Protein AF-A0A628RDY6-F1 (afdb_monomer_lite)

Radius of gyration: 21.14 Å; chains: 1; bounding box: 52×44×48 Å

Foldseek 3Di:
DAFDDQDVVVRWTHHPVRPDIDDDDDDDDDDPPPDDPVVVVVVVVVVVCCVVPVADDDPPNHDDDDDDDDQDLPCVVVLVVVVVPDDPVRPPDPVVVVVSVVVVVVSVQLSDPQAPAQDVDPDRGRHGRD

InterPro domains:
  IPR025955 Type-IV secretion system protein TraC/Conjugative transfer ATPase [PF11130] (1-128)

Organism: Salmonella muenchen (NCBI:txid596)

pLDDT: mean 89.94, std 6.65, range [65.12, 97.81]

Secondary structure (DSSP, 8-state):
--EEEEETTTTEEEETTSS-EE---PPPPP--TT--HHHHHHHHHHHHHHHHHSS---SSS-------------THHHHHHHHHTS-GGGTT-HHHHHHHHHHHHHHHHHT-TT-SEE-TTTT-SEE---

Sequence (130 aa):
LPWAEYLPEDECLLLDDGVSVGAVFLITPAGTEGRTQERLDEIRDMTEKALQSSLDERDTHQWVVQFFCQDESDLTVEMDRIRGYVSPAAQGTAFTRAWLGETERHLKQISRPEGLFKDNVVTGVDWRGQ

Structure (mmCIF, N/CA/C/O backbone):
data_AF-A0A628RDY6-F1
#
_entry.id   AF-A0A628RDY6-F1
#
loop_
_atom_site.group_PDB
_atom_site.id
_atom_site.type_symbol
_atom_site.label_atom_id
_atom_site.label_alt_id
_atom_site.label_comp_id
_atom_site.label_asym_id
_atom_site.label_entity_id
_atom_site.label_seq_id
_atom_site.pdbx_PDB_ins_code
_atom_site.Cartn_x
_atom_site.Cartn_y
_atom_site.Cartn_z
_atom_site.occupancy
_atom_site.B_iso_or_equiv
_atom_site.auth_seq_id
_atom_site.auth_comp_id
_atom_site.auth_asym_id
_atom_site.auth_atom_id
_atom_site.pdbx_PDB_model_num
ATOM 1 N N . LEU A 1 1 ? 0.909 -0.465 -17.613 1.00 65.12 1 LEU A N 1
ATOM 2 C CA . LEU A 1 1 ? 2.175 -0.663 -18.353 1.00 65.12 1 LEU A CA 1
ATOM 3 C C . LEU A 1 1 ? 1.875 -1.540 -19.557 1.00 65.12 1 LEU A C 1
ATOM 5 O O . LEU A 1 1 ? 1.132 -2.494 -19.358 1.00 65.12 1 LEU A O 1
ATOM 9 N N . PRO A 1 2 ? 2.332 -1.211 -20.775 1.00 82.19 2 PRO A N 1
ATOM 10 C CA . PRO A 1 2 ? 2.241 -2.148 -21.888 1.00 82.19 2 PRO A CA 1
ATOM 11 C C . PRO A 1 2 ? 3.170 -3.340 -21.597 1.00 82.19 2 PRO A C 1
ATOM 13 O O . PRO A 1 2 ? 4.346 -3.151 -21.301 1.00 82.19 2 PRO A O 1
ATOM 16 N N . TRP A 1 3 ? 2.617 -4.552 -21.573 1.00 90.38 3 TRP A N 1
ATOM 17 C CA . TRP A 1 3 ? 3.342 -5.799 -21.312 1.00 90.38 3 TRP A CA 1
ATOM 18 C C . TRP A 1 3 ? 2.937 -6.847 -22.349 1.00 90.38 3 TRP A C 1
ATOM 20 O O . TRP A 1 3 ? 1.834 -6.776 -22.898 1.00 90.38 3 TRP A O 1
ATOM 30 N N . ALA A 1 4 ? 3.838 -7.786 -22.625 1.00 93.31 4 ALA A N 1
ATOM 31 C CA . ALA A 1 4 ? 3.643 -8.854 -23.596 1.00 93.31 4 ALA A CA 1
ATOM 32 C C . ALA A 1 4 ? 3.124 -10.133 -22.926 1.00 93.31 4 ALA A C 1
ATOM 34 O O . ALA A 1 4 ? 2.030 -10.598 -23.243 1.00 93.31 4 ALA A O 1
ATOM 35 N N . GLU A 1 5 ? 3.886 -10.686 -21.979 1.00 94.88 5 GLU A N 1
ATOM 36 C CA . GLU A 1 5 ? 3.526 -11.912 -21.262 1.00 94.88 5 GLU A CA 1
ATOM 37 C C . GLU A 1 5 ? 4.071 -11.941 -19.826 1.00 94.88 5 GLU A C 1
ATOM 39 O O . GLU A 1 5 ? 4.928 -11.139 -19.454 1.00 94.88 5 GLU A O 1
ATOM 44 N N . TYR A 1 6 ? 3.553 -12.860 -19.009 1.00 95.88 6 TYR A N 1
ATOM 45 C CA . TYR A 1 6 ? 4.103 -13.172 -17.689 1.00 95.88 6 TYR A CA 1
ATOM 46 C C . TYR A 1 6 ? 4.995 -14.408 -17.795 1.00 95.88 6 TYR A C 1
ATOM 48 O O . TYR A 1 6 ? 4.560 -15.419 -18.345 1.00 95.88 6 TYR A O 1
ATOM 56 N N . LEU A 1 7 ? 6.207 -14.326 -17.248 1.00 96.19 7 LEU A N 1
ATOM 57 C CA . LEU A 1 7 ? 7.219 -15.378 -17.224 1.00 96.19 7 LEU A CA 1
ATOM 58 C C . LEU A 1 7 ? 7.150 -16.104 -15.867 1.00 96.19 7 LEU A C 1
ATOM 60 O O . LEU A 1 7 ? 7.634 -15.562 -14.872 1.00 96.19 7 LEU A O 1
ATOM 64 N N . PRO A 1 8 ? 6.550 -17.311 -15.781 1.00 94.88 8 PRO A N 1
ATOM 65 C CA . PRO A 1 8 ? 6.284 -17.951 -14.491 1.00 94.88 8 PRO A CA 1
ATOM 66 C C . PRO A 1 8 ? 7.537 -18.444 -13.767 1.00 94.88 8 PRO A C 1
ATOM 68 O O . PRO A 1 8 ? 7.516 -18.558 -12.548 1.00 94.88 8 PRO A O 1
ATOM 71 N N . GLU A 1 9 ? 8.604 -18.766 -14.502 1.00 95.94 9 GLU A N 1
ATOM 72 C CA . GLU A 1 9 ? 9.856 -19.263 -13.915 1.00 95.94 9 GLU A CA 1
ATOM 73 C C . GLU A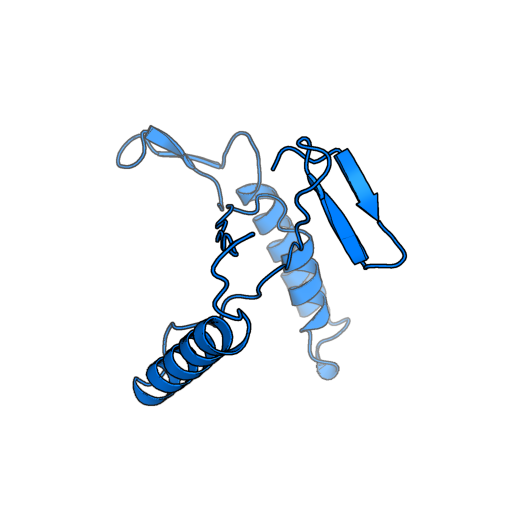 1 9 ? 10.621 -18.158 -13.174 1.00 95.94 9 GLU A C 1
ATOM 75 O O . GLU A 1 9 ? 11.186 -18.413 -12.114 1.00 95.94 9 GLU A O 1
ATOM 80 N N . ASP A 1 10 ? 10.585 -16.933 -13.706 1.00 93.94 10 ASP A N 1
ATO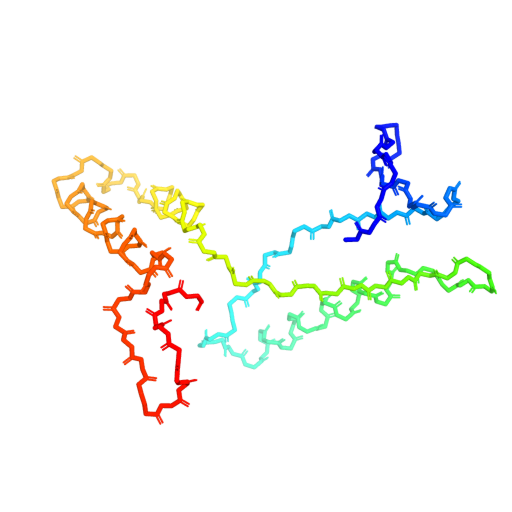M 81 C CA . ASP A 1 10 ? 11.285 -15.761 -13.162 1.00 93.94 10 ASP A CA 1
ATOM 82 C C . ASP A 1 10 ? 10.364 -14.823 -12.361 1.00 93.94 10 ASP A C 1
ATOM 84 O O . ASP A 1 10 ? 10.805 -13.795 -11.850 1.00 93.94 10 ASP A O 1
ATOM 88 N N . GLU A 1 11 ? 9.071 -15.146 -12.291 1.00 94.62 11 GLU A N 1
ATOM 89 C CA . GLU A 1 11 ? 8.022 -14.364 -11.631 1.00 94.62 11 GLU A CA 1
ATOM 90 C C . GLU A 1 11 ? 7.949 -12.888 -12.078 1.00 94.62 11 GLU A C 1
ATOM 92 O O . GLU A 1 11 ? 7.634 -11.992 -11.290 1.00 94.62 11 GLU A O 1
ATOM 97 N N . CYS A 1 12 ? 8.195 -12.614 -13.364 1.00 95.00 12 CYS A N 1
ATOM 98 C CA . CYS A 1 12 ? 8.226 -11.254 -13.908 1.00 95.00 12 CYS A CA 1
ATOM 99 C C . CYS A 1 12 ? 7.386 -11.084 -15.183 1.00 95.00 12 CYS A C 1
ATOM 101 O O . CYS A 1 12 ? 6.933 -12.043 -15.803 1.00 95.00 12 CYS A O 1
ATOM 103 N N . LEU A 1 13 ? 7.139 -9.832 -15.564 1.00 95.56 13 LEU A N 1
ATOM 104 C CA . LEU A 1 13 ? 6.449 -9.458 -16.797 1.00 95.56 13 LEU A CA 1
ATOM 105 C C . LEU A 1 13 ? 7.476 -9.112 -17.874 1.00 95.56 13 LEU A C 1
ATOM 107 O O . LEU A 1 13 ? 8.316 -8.245 -17.645 1.00 95.56 13 LEU A O 1
ATOM 111 N N . LEU A 1 14 ? 7.365 -9.716 -19.055 1.00 96.12 14 LEU A N 1
ATOM 112 C CA . LEU A 1 14 ? 8.073 -9.268 -20.252 1.00 96.12 14 LEU A CA 1
ATOM 113 C C . LEU A 1 14 ? 7.361 -8.035 -20.821 1.00 96.12 14 LEU A C 1
ATOM 115 O O . LEU A 1 14 ? 6.141 -8.050 -21.016 1.00 96.12 14 LEU A O 1
ATOM 119 N N . LEU A 1 15 ? 8.105 -6.963 -21.082 1.00 94.88 15 LEU A N 1
ATOM 120 C CA . LEU A 1 15 ? 7.564 -5.748 -21.688 1.00 94.88 15 LEU A CA 1
ATOM 121 C C . LEU A 1 15 ? 7.423 -5.898 -23.210 1.00 94.88 15 LEU A C 1
ATOM 123 O O . LEU A 1 15 ? 7.937 -6.831 -23.826 1.00 94.88 15 LEU A O 1
ATOM 127 N N . ASP A 1 16 ? 6.673 -4.988 -23.826 1.00 95.12 16 ASP A N 1
ATOM 128 C CA . ASP A 1 16 ? 6.328 -5.035 -25.253 1.00 95.12 16 ASP A CA 1
ATOM 129 C C . ASP A 1 16 ? 7.510 -4.792 -26.209 1.00 95.12 16 ASP A C 1
ATOM 131 O O . ASP A 1 16 ? 7.401 -5.071 -27.404 1.00 95.12 16 ASP A O 1
ATOM 135 N N . ASP A 1 17 ? 8.653 -4.339 -25.691 1.00 93.25 17 ASP A N 1
ATOM 136 C CA . ASP A 1 17 ? 9.923 -4.266 -26.418 1.00 93.25 17 ASP A CA 1
ATOM 137 C C . ASP A 1 17 ? 10.612 -5.635 -26.587 1.00 93.25 17 ASP A C 1
ATOM 139 O O . ASP A 1 17 ? 11.596 -5.745 -27.321 1.00 93.25 17 ASP A O 1
ATOM 143 N N . GLY A 1 18 ? 10.093 -6.679 -25.930 1.00 92.44 18 GLY A N 1
ATOM 144 C CA . GLY A 1 18 ? 10.574 -8.056 -26.022 1.00 92.44 18 GLY A CA 1
ATOM 145 C C . GLY A 1 18 ? 11.910 -8.313 -25.324 1.00 92.44 18 GLY A C 1
ATOM 146 O O . GLY A 1 18 ? 12.489 -9.382 -25.517 1.00 92.44 18 GLY A O 1
ATOM 147 N N . VAL A 1 19 ? 12.416 -7.358 -24.536 1.00 92.38 19 VAL A N 1
ATOM 148 C CA . VAL A 1 19 ? 13.718 -7.471 -23.854 1.00 92.38 19 VAL A CA 1
ATOM 149 C C . VAL A 1 19 ? 13.647 -6.989 -22.410 1.00 92.38 19 VAL A C 1
ATOM 151 O O . VAL A 1 19 ? 14.250 -7.604 -21.530 1.00 92.38 19 VAL A O 1
ATOM 154 N N . SER A 1 20 ? 12.933 -5.900 -22.140 1.00 93.06 20 SER A N 1
ATOM 155 C CA . SER A 1 20 ? 12.803 -5.373 -20.788 1.00 93.06 20 SER A CA 1
ATOM 156 C C . SER A 1 20 ? 11.862 -6.238 -19.957 1.00 93.06 20 SER A C 1
ATOM 158 O O . SER A 1 20 ? 10.855 -6.743 -20.450 1.00 93.06 20 SER A O 1
ATOM 160 N N . VAL A 1 21 ? 12.166 -6.367 -18.667 1.00 94.81 21 VAL A N 1
ATOM 161 C CA . VAL A 1 21 ? 11.312 -7.065 -17.701 1.00 94.81 21 VAL A CA 1
ATOM 162 C C . VAL A 1 21 ? 10.863 -6.126 -16.589 1.00 94.81 21 VAL A C 1
ATOM 164 O O . VAL A 1 21 ? 11.550 -5.161 -16.252 1.00 94.81 21 VAL A O 1
ATOM 167 N N . GLY A 1 22 ? 9.700 -6.411 -16.013 1.00 93.44 22 GLY A N 1
ATOM 168 C CA . GLY A 1 22 ? 9.125 -5.659 -14.907 1.00 93.44 22 GLY A CA 1
ATOM 169 C C . GLY A 1 22 ? 8.594 -6.564 -13.804 1.00 93.44 22 GLY A C 1
ATOM 170 O O . GLY A 1 22 ? 8.096 -7.657 -14.057 1.00 93.44 22 GLY A O 1
ATOM 171 N N . ALA A 1 23 ? 8.652 -6.071 -12.572 1.00 91.75 23 ALA A N 1
ATOM 172 C CA . ALA A 1 23 ? 7.966 -6.654 -11.428 1.00 91.75 23 ALA A CA 1
ATOM 173 C C . ALA A 1 23 ? 6.997 -5.618 -10.852 1.00 91.75 23 ALA A C 1
ATOM 175 O O . ALA A 1 23 ? 7.302 -4.424 -10.811 1.00 91.75 23 ALA A O 1
ATOM 176 N N . VAL A 1 24 ? 5.819 -6.073 -10.427 1.00 90.25 24 VAL A N 1
ATOM 177 C CA . VAL A 1 24 ? 4.777 -5.210 -9.861 1.00 90.25 24 VAL A CA 1
ATOM 178 C C . VAL A 1 24 ? 4.495 -5.662 -8.441 1.00 90.25 24 VAL A C 1
ATOM 180 O O . VAL A 1 24 ? 4.186 -6.826 -8.200 1.00 90.25 24 VAL A O 1
ATOM 183 N N . PHE A 1 25 ? 4.571 -4.718 -7.508 1.00 87.50 25 PHE A N 1
ATOM 184 C CA . PHE A 1 25 ? 4.332 -4.964 -6.094 1.00 87.50 25 PHE A CA 1
ATOM 185 C C . PHE A 1 25 ? 3.178 -4.100 -5.603 1.00 87.50 25 PHE A C 1
ATOM 187 O O . PHE A 1 25 ? 3.109 -2.907 -5.900 1.00 87.50 25 PHE A O 1
ATOM 194 N N . LEU A 1 26 ? 2.294 -4.702 -4.810 1.00 86.69 26 LEU A N 1
ATOM 195 C CA . LEU A 1 26 ? 1.298 -3.963 -4.048 1.00 86.69 26 LEU A CA 1
ATOM 196 C C . LEU A 1 26 ? 1.919 -3.524 -2.719 1.00 86.69 26 LEU A C 1
ATOM 198 O O . LEU A 1 26 ? 2.326 -4.359 -1.910 1.00 86.69 26 LEU A O 1
ATOM 202 N N . ILE A 1 27 ? 1.977 -2.214 -2.482 1.00 84.56 27 ILE A N 1
ATOM 203 C CA . ILE A 1 27 ? 2.523 -1.640 -1.249 1.00 84.56 27 ILE A CA 1
ATOM 204 C C . ILE A 1 27 ? 1.364 -1.276 -0.321 1.00 84.56 27 ILE A C 1
ATOM 206 O O . ILE A 1 27 ? 0.431 -0.586 -0.722 1.00 84.56 27 ILE A O 1
ATOM 210 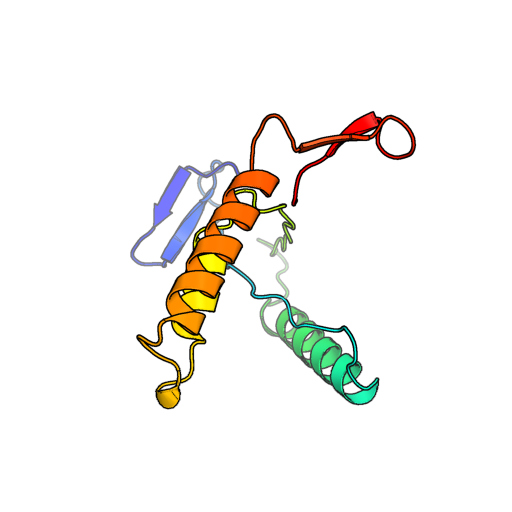N N . THR A 1 28 ? 1.427 -1.715 0.939 1.00 82.81 28 THR A N 1
ATOM 211 C CA . THR A 1 28 ? 0.482 -1.259 1.970 1.00 82.81 28 THR A CA 1
ATOM 212 C C . THR A 1 28 ? 1.013 0.032 2.598 1.00 82.81 28 THR A C 1
ATOM 214 O O . THR A 1 28 ? 2.100 -0.000 3.182 1.00 82.81 28 THR A O 1
ATOM 217 N N . PRO A 1 29 ? 0.292 1.163 2.507 1.00 82.56 29 PRO A N 1
ATOM 218 C CA . PRO A 1 29 ? 0.754 2.420 3.079 1.00 82.56 29 PRO A CA 1
ATOM 219 C C . PRO A 1 29 ? 0.774 2.357 4.610 1.00 82.56 29 PRO A C 1
ATOM 221 O O . PRO A 1 29 ? -0.117 1.793 5.248 1.00 82.56 29 PRO A O 1
ATOM 224 N N . ALA A 1 30 ? 1.794 2.964 5.216 1.00 85.44 30 ALA A N 1
ATOM 225 C CA . ALA A 1 30 ? 1.866 3.107 6.663 1.00 85.44 30 ALA A CA 1
ATOM 226 C C . ALA A 1 30 ? 1.024 4.308 7.121 1.00 85.44 30 ALA A C 1
ATOM 228 O O . ALA A 1 30 ? 1.177 5.412 6.605 1.00 85.44 30 ALA A O 1
ATOM 229 N N . GLY A 1 31 ? 0.162 4.110 8.123 1.00 85.50 31 GLY A N 1
ATOM 230 C CA . GLY A 1 31 ? -0.622 5.197 8.713 1.00 85.50 31 GLY A CA 1
ATOM 231 C C . GLY A 1 31 ? 0.268 6.201 9.450 1.00 85.50 31 GLY A C 1
ATOM 232 O O . GLY A 1 31 ? 0.880 5.853 10.466 1.00 85.50 31 GLY A O 1
ATOM 233 N N . THR A 1 32 ? 0.320 7.434 8.946 1.00 88.94 32 THR A N 1
ATOM 234 C CA . THR A 1 32 ? 1.153 8.529 9.472 1.00 88.94 32 THR A CA 1
ATOM 235 C C . THR A 1 32 ? 0.419 9.425 10.471 1.00 88.94 32 THR A C 1
ATOM 237 O O . THR A 1 32 ? 1.054 10.077 11.299 1.00 88.94 32 THR A O 1
ATOM 240 N N . GLU A 1 33 ? -0.914 9.436 10.444 1.00 91.56 33 GLU A N 1
ATOM 241 C CA . GLU A 1 33 ? -1.731 10.272 11.321 1.00 91.56 33 GLU A CA 1
ATOM 242 C C . GLU A 1 33 ? -1.570 9.886 12.802 1.00 91.56 33 GLU A C 1
ATOM 244 O O . GLU A 1 33 ? -1.554 8.707 13.168 1.00 91.56 33 GLU A O 1
ATOM 249 N N . GLY A 1 34 ? -1.419 10.893 13.668 1.00 92.44 34 GLY A N 1
ATOM 250 C CA . GLY A 1 34 ? -1.289 10.706 15.117 1.00 92.44 34 GLY A CA 1
ATOM 251 C C . GLY A 1 34 ? -0.003 10.001 15.572 1.00 92.44 34 GLY A C 1
ATOM 252 O O . GLY A 1 34 ? 0.091 9.600 16.733 1.00 92.44 34 GLY A O 1
ATOM 253 N N . ARG A 1 35 ? 0.985 9.819 14.686 1.00 93.31 35 ARG A N 1
ATOM 254 C CA . ARG A 1 35 ? 2.284 9.218 15.022 1.00 93.31 35 ARG A CA 1
ATOM 255 C C . ARG A 1 35 ? 3.267 10.258 15.558 1.00 93.31 35 ARG A C 1
ATOM 257 O O . ARG A 1 35 ? 3.184 11.440 15.236 1.00 93.31 35 ARG A O 1
ATOM 264 N N . THR A 1 36 ? 4.210 9.804 16.382 1.00 96.81 36 THR A N 1
ATOM 265 C CA . THR A 1 36 ? 5.332 10.634 16.836 1.00 96.81 36 THR A CA 1
ATOM 266 C C . THR A 1 36 ? 6.277 10.925 15.673 1.00 96.81 36 THR A C 1
ATOM 268 O O . THR A 1 36 ? 6.385 10.122 14.747 1.00 96.81 36 THR A O 1
ATOM 271 N N . GLN A 1 37 ? 7.005 12.042 15.747 1.00 97.12 37 GLN A N 1
ATOM 272 C CA . GLN A 1 37 ? 8.009 12.387 14.737 1.00 97.12 37 GLN A CA 1
ATOM 273 C C . GLN A 1 37 ? 9.063 11.281 14.581 1.00 97.12 37 GLN A C 1
ATOM 275 O O . GLN A 1 37 ? 9.351 10.874 13.464 1.00 97.12 37 GLN A O 1
ATOM 280 N N . GLU A 1 38 ? 9.543 10.728 15.697 1.00 97.69 38 GLU A N 1
ATOM 281 C CA . GLU A 1 38 ? 10.491 9.607 15.712 1.00 97.69 38 GLU A CA 1
ATOM 282 C C . GLU A 1 38 ? 9.982 8.413 14.892 1.00 97.69 38 GLU A C 1
ATOM 284 O O . GLU A 1 38 ? 10.704 7.879 14.056 1.00 97.69 38 GLU A O 1
ATOM 289 N N . ARG A 1 39 ? 8.699 8.048 15.034 1.00 94.62 39 ARG A N 1
ATOM 290 C CA . ARG A 1 39 ? 8.119 6.949 14.256 1.00 94.62 39 ARG A CA 1
ATOM 291 C C . ARG A 1 39 ? 8.030 7.271 12.763 1.00 94.62 39 ARG A C 1
ATOM 293 O O . ARG A 1 39 ? 8.154 6.370 11.935 1.00 94.62 39 ARG A O 1
ATOM 300 N N . LEU A 1 40 ? 7.769 8.527 12.410 1.00 96.31 40 LEU A N 1
ATOM 301 C CA . LEU A 1 40 ? 7.739 8.959 11.012 1.00 96.31 40 LEU A CA 1
ATOM 302 C C . LEU A 1 40 ? 9.142 8.931 10.394 1.00 96.31 40 LEU A C 1
ATOM 304 O O . LEU A 1 40 ? 9.291 8.473 9.261 1.00 96.31 40 LEU A O 1
ATOM 308 N N . ASP A 1 41 ? 10.159 9.351 11.148 1.00 97.31 41 ASP A N 1
ATOM 309 C CA . ASP A 1 41 ? 11.560 9.289 10.730 1.00 97.31 41 ASP A CA 1
ATOM 310 C C . ASP A 1 41 ? 12.009 7.837 10.509 1.00 97.31 41 ASP A C 1
ATOM 312 O O . ASP A 1 41 ? 12.581 7.531 9.467 1.00 97.31 41 ASP A O 1
ATOM 316 N N . GLU A 1 42 ? 11.647 6.909 11.401 1.00 95.75 42 GLU A N 1
ATOM 317 C CA . GLU A 1 42 ? 11.918 5.475 11.209 1.00 95.75 42 GLU A CA 1
ATOM 318 C C . GLU A 1 42 ? 11.312 4.918 9.910 1.00 95.75 42 GLU A C 1
ATOM 320 O O . GLU A 1 42 ? 11.959 4.155 9.189 1.00 95.75 42 GLU A O 1
ATOM 325 N N . ILE A 1 43 ? 10.053 5.267 9.610 1.00 93.31 43 ILE A N 1
ATOM 326 C CA . ILE A 1 43 ? 9.368 4.807 8.392 1.00 93.31 43 ILE A CA 1
ATOM 327 C C . ILE A 1 43 ? 10.064 5.373 7.151 1.00 93.31 43 ILE A C 1
ATOM 329 O O . ILE A 1 43 ? 10.271 4.635 6.181 1.00 93.31 43 ILE A O 1
ATOM 333 N N . ARG A 1 44 ? 10.444 6.658 7.183 1.00 94.25 44 ARG A N 1
ATOM 334 C CA . ARG A 1 44 ? 11.213 7.298 6.110 1.00 94.25 44 ARG A CA 1
ATOM 335 C C . ARG A 1 44 ? 12.529 6.564 5.889 1.00 94.25 44 ARG A C 1
ATOM 337 O O . ARG A 1 44 ? 12.772 6.130 4.770 1.00 94.25 44 ARG A O 1
ATOM 344 N N . ASP A 1 45 ? 13.331 6.386 6.933 1.00 96.06 45 ASP A N 1
ATOM 345 C CA . ASP A 1 45 ? 14.681 5.824 6.828 1.00 96.06 45 ASP A CA 1
ATOM 346 C C . ASP A 1 45 ? 14.649 4.375 6.324 1.00 96.06 45 ASP A C 1
ATOM 348 O O . ASP A 1 45 ? 15.467 3.968 5.498 1.00 96.06 45 ASP A O 1
ATOM 352 N N . MET A 1 46 ? 13.661 3.590 6.763 1.00 92.94 46 MET A N 1
ATOM 353 C CA . MET A 1 46 ? 13.437 2.240 6.246 1.00 92.94 46 MET A CA 1
ATOM 354 C C . MET A 1 46 ? 13.083 2.255 4.752 1.00 92.94 46 MET A C 1
ATOM 356 O O . MET A 1 46 ? 13.616 1.447 3.991 1.00 92.94 46 MET A O 1
ATOM 360 N N . THR A 1 47 ? 12.197 3.163 4.334 1.00 90.56 47 THR A N 1
ATOM 361 C CA . THR A 1 47 ? 11.766 3.286 2.932 1.00 90.56 47 THR A CA 1
ATOM 362 C C . THR A 1 47 ? 12.916 3.751 2.042 1.00 90.56 47 THR A C 1
ATOM 364 O O . THR A 1 47 ? 13.160 3.165 0.990 1.00 90.56 47 THR A O 1
ATOM 367 N N . GLU A 1 48 ? 13.663 4.762 2.487 1.00 93.00 48 GLU A N 1
ATOM 368 C CA . GLU A 1 48 ? 14.862 5.261 1.816 1.00 93.00 48 GLU A CA 1
ATOM 369 C C . GLU A 1 48 ? 15.879 4.137 1.625 1.00 93.00 48 GLU A C 1
ATOM 371 O O . GLU A 1 48 ? 16.319 3.877 0.504 1.00 93.00 48 GLU A O 1
ATOM 376 N N . LYS A 1 49 ? 16.196 3.415 2.704 1.00 93.62 49 LYS A N 1
ATOM 377 C CA . LYS A 1 49 ? 17.152 2.313 2.657 1.00 93.62 49 LYS A CA 1
ATOM 378 C C . LYS A 1 49 ? 16.695 1.208 1.712 1.00 93.62 49 LYS A C 1
ATOM 380 O O . LYS A 1 49 ? 17.517 0.696 0.956 1.00 93.62 49 LYS A O 1
ATOM 385 N N . ALA A 1 50 ? 15.413 0.841 1.727 1.00 89.88 50 ALA A N 1
ATOM 386 C CA . ALA A 1 50 ? 14.876 -0.164 0.814 1.00 89.88 50 ALA A CA 1
ATOM 387 C C . ALA A 1 50 ? 15.093 0.240 -0.652 1.00 89.88 50 ALA A C 1
ATOM 389 O O . ALA A 1 50 ? 15.569 -0.573 -1.438 1.00 89.88 50 ALA A O 1
ATOM 390 N N . LEU A 1 51 ? 14.834 1.499 -1.013 1.00 88.44 51 LEU A N 1
ATOM 391 C CA . LEU A 1 51 ? 15.017 1.976 -2.386 1.00 88.44 51 LEU A CA 1
ATOM 392 C C . LEU A 1 51 ? 16.492 2.081 -2.784 1.00 88.44 51 LEU A C 1
ATOM 394 O O . LEU A 1 51 ? 16.851 1.669 -3.882 1.00 88.44 51 LEU A O 1
ATOM 398 N N . GLN A 1 52 ? 17.347 2.586 -1.894 1.00 89.19 52 GLN A N 1
ATOM 399 C CA . GLN A 1 52 ? 18.774 2.762 -2.179 1.00 89.19 52 GLN A CA 1
ATOM 400 C C . GLN A 1 52 ? 19.549 1.443 -2.245 1.00 89.19 52 GLN A C 1
ATOM 402 O O . GLN A 1 52 ? 20.544 1.360 -2.952 1.00 89.19 52 GLN A O 1
ATOM 407 N N . SER A 1 53 ? 19.134 0.425 -1.485 1.00 88.25 53 SER A N 1
ATOM 408 C CA . SER A 1 53 ? 19.892 -0.831 -1.372 1.00 88.25 53 SER A CA 1
ATOM 409 C C . SER A 1 53 ? 19.382 -1.969 -2.251 1.00 88.25 53 SER A C 1
ATOM 411 O O . SER A 1 53 ? 20.095 -2.954 -2.410 1.00 88.25 53 SER A O 1
ATOM 413 N N . SER A 1 54 ? 18.175 -1.860 -2.812 1.00 87.12 54 SER A N 1
ATOM 414 C CA . SER A 1 54 ? 17.578 -2.957 -3.594 1.00 87.12 54 SER A CA 1
ATOM 415 C C . SER A 1 54 ? 17.872 -2.881 -5.092 1.00 87.12 54 SER A C 1
ATOM 417 O O . SER A 1 54 ? 17.560 -3.823 -5.815 1.00 87.12 54 SER A O 1
ATOM 419 N N . LEU A 1 55 ? 18.414 -1.761 -5.575 1.00 88.12 55 LEU A N 1
ATOM 420 C CA . LEU A 1 55 ? 18.577 -1.486 -7.000 1.00 88.12 55 LEU A CA 1
ATOM 421 C C . LEU A 1 55 ? 20.041 -1.191 -7.298 1.00 88.12 55 LEU A C 1
ATOM 423 O O . LEU A 1 55 ? 20.519 -0.084 -7.064 1.00 88.12 55 LEU A O 1
ATOM 427 N N . ASP A 1 56 ? 20.740 -2.191 -7.827 1.00 89.19 56 ASP A N 1
ATOM 428 C CA . ASP A 1 56 ? 22.135 -2.028 -8.225 1.00 89.19 56 ASP A CA 1
ATOM 429 C C . ASP A 1 56 ? 22.272 -0.975 -9.331 1.00 89.19 56 ASP A C 1
ATOM 431 O O . ASP A 1 56 ? 21.527 -0.981 -10.320 1.00 89.19 56 ASP A O 1
ATOM 435 N N . GLU A 1 57 ? 23.272 -0.105 -9.198 1.00 87.94 57 GLU A N 1
ATOM 436 C CA . GLU A 1 57 ? 23.656 0.822 -10.257 1.00 87.94 57 GLU A CA 1
ATOM 437 C C . GLU A 1 57 ? 24.227 0.048 -11.450 1.00 87.94 57 GLU A C 1
ATOM 439 O O . GLU A 1 57 ? 25.087 -0.825 -11.307 1.00 87.94 57 GLU A O 1
ATOM 444 N N . ARG A 1 58 ? 23.736 0.362 -12.652 1.00 89.50 58 ARG A N 1
ATOM 445 C CA . ARG A 1 58 ? 24.159 -0.294 -13.890 1.00 89.50 58 ARG A CA 1
ATOM 446 C C . ARG A 1 58 ? 24.480 0.727 -14.972 1.00 89.50 58 ARG A C 1
ATOM 448 O O . ARG A 1 58 ? 23.688 1.631 -15.236 1.00 89.50 58 ARG A O 1
ATOM 455 N N . ASP A 1 59 ? 25.594 0.507 -15.667 1.00 91.50 59 ASP A N 1
ATOM 456 C CA . ASP A 1 59 ? 25.997 1.307 -16.835 1.00 91.50 59 ASP A CA 1
ATOM 457 C C . ASP A 1 59 ? 25.089 1.067 -18.055 1.00 91.50 59 ASP A C 1
ATOM 459 O O . ASP A 1 59 ? 24.996 1.899 -18.954 1.00 91.50 59 ASP A O 1
ATOM 463 N N . THR A 1 60 ? 24.413 -0.086 -18.098 1.00 91.25 60 THR A N 1
ATOM 464 C CA . THR A 1 60 ? 23.456 -0.466 -19.147 1.00 91.25 60 THR A CA 1
ATOM 465 C C . THR A 1 60 ? 22.260 -1.186 -18.524 1.00 91.25 60 THR A C 1
ATOM 467 O O . THR A 1 60 ? 22.416 -1.839 -17.496 1.00 91.25 60 THR A O 1
ATOM 470 N N . HIS A 1 61 ? 21.079 -1.110 -19.151 1.00 89.06 61 HIS A N 1
ATOM 471 C CA . HIS A 1 61 ? 19.845 -1.748 -18.651 1.00 89.06 61 HIS A CA 1
ATOM 472 C C . HIS A 1 61 ? 19.477 -1.265 -17.236 1.00 89.06 61 HIS A C 1
ATOM 474 O O . HIS A 1 61 ? 19.419 -2.040 -16.279 1.00 89.06 61 HIS A O 1
ATOM 480 N N . GLN A 1 62 ? 19.310 0.054 -17.110 1.00 90.31 62 GLN A N 1
ATOM 481 C CA . GLN A 1 62 ? 19.006 0.728 -15.850 1.00 90.31 62 GLN A CA 1
ATOM 482 C C . GLN A 1 62 ? 17.608 0.382 -15.334 1.00 90.31 62 GLN A C 1
ATOM 484 O O . GLN A 1 62 ? 16.683 0.128 -16.105 1.00 90.31 62 GLN A O 1
ATOM 489 N N . TRP A 1 63 ? 17.453 0.439 -14.015 1.00 91.06 63 TRP A N 1
ATOM 490 C CA . TRP A 1 63 ? 16.161 0.295 -13.362 1.00 91.06 63 TRP A CA 1
ATOM 491 C C . TRP A 1 63 ? 15.297 1.538 -13.563 1.00 91.06 63 TRP A C 1
ATOM 493 O O . TRP A 1 63 ? 15.760 2.668 -13.407 1.00 91.06 63 TRP A O 1
ATOM 503 N N . VAL A 1 64 ? 14.012 1.323 -13.832 1.00 91.25 64 VAL A N 1
ATOM 504 C CA . VAL A 1 64 ? 12.987 2.367 -13.780 1.00 91.25 64 VAL A CA 1
ATOM 505 C C . VAL A 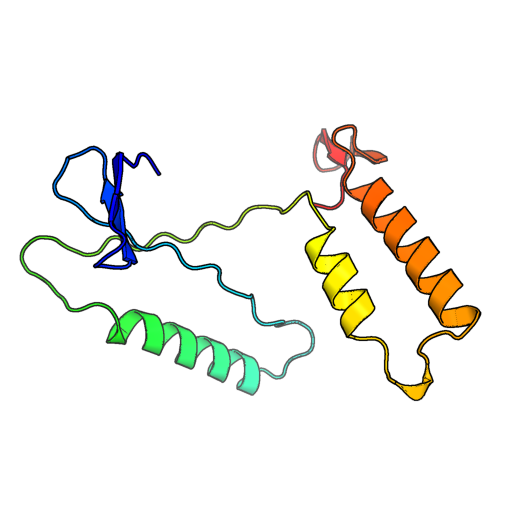1 64 ? 12.021 2.008 -12.660 1.00 91.25 64 VAL A C 1
ATOM 507 O O . VAL A 1 64 ? 11.341 0.988 -12.724 1.00 91.25 64 VAL A O 1
ATOM 510 N N . VAL A 1 65 ? 11.958 2.851 -11.629 1.00 91.00 65 VAL A N 1
ATOM 511 C CA . VAL A 1 65 ? 11.024 2.686 -10.508 1.00 91.00 65 VAL A CA 1
ATOM 512 C C . VAL A 1 65 ? 9.847 3.623 -10.708 1.00 91.00 65 VAL A C 1
ATOM 514 O O . VAL A 1 65 ? 10.027 4.822 -10.918 1.00 91.00 65 VAL A O 1
ATOM 517 N N . GLN A 1 66 ? 8.637 3.082 -10.624 1.00 90.44 66 GLN A N 1
ATOM 518 C CA . GLN A 1 66 ? 7.408 3.856 -10.744 1.00 90.44 66 GLN A CA 1
ATOM 519 C C . GLN A 1 66 ? 6.494 3.571 -9.563 1.00 90.44 66 GLN A C 1
ATOM 521 O O . GLN A 1 66 ? 6.274 2.420 -9.193 1.00 90.44 66 GLN A O 1
ATOM 526 N N . PHE A 1 67 ? 5.941 4.641 -9.001 1.00 89.06 67 PHE A N 1
ATOM 527 C CA . PHE A 1 67 ? 4.923 4.569 -7.966 1.00 89.06 67 PHE A CA 1
ATOM 528 C C . PHE A 1 67 ? 3.590 4.971 -8.573 1.00 89.06 67 PHE A C 1
ATOM 530 O O . PHE A 1 67 ? 3.465 6.041 -9.170 1.00 89.06 67 PHE A O 1
ATOM 537 N N . PHE A 1 68 ? 2.597 4.112 -8.394 1.00 85.31 68 PHE A N 1
ATOM 538 C CA . PHE A 1 68 ? 1.223 4.402 -8.758 1.00 85.31 68 PHE A CA 1
ATOM 539 C C . PHE A 1 68 ? 0.425 4.555 -7.470 1.00 85.31 68 PHE A C 1
ATOM 541 O O . PHE A 1 68 ? 0.407 3.653 -6.637 1.00 85.31 68 PHE A O 1
ATOM 548 N N . CYS A 1 69 ? -0.221 5.706 -7.316 1.00 83.06 69 CYS A N 1
ATOM 549 C CA . CYS A 1 69 ? -1.315 5.869 -6.374 1.00 83.06 69 CYS A CA 1
ATOM 550 C C . CYS A 1 69 ? -2.591 5.835 -7.211 1.00 83.06 69 CYS A C 1
ATOM 552 O O . CYS A 1 69 ? -2.731 6.633 -8.141 1.00 83.06 69 CYS A O 1
ATOM 554 N N . GLN A 1 70 ? -3.459 4.867 -6.949 1.00 71.06 70 GLN A N 1
ATOM 555 C CA . GLN A 1 70 ? -4.772 4.794 -7.572 1.00 71.06 70 GLN A CA 1
ATOM 556 C C . GLN A 1 70 ? -5.820 4.821 -6.476 1.00 71.06 70 GLN A C 1
ATOM 558 O O . GLN A 1 70 ? -5.683 4.115 -5.477 1.00 71.06 70 GLN A O 1
ATOM 563 N N . ASP A 1 71 ? -6.856 5.621 -6.694 1.00 71.50 71 ASP A N 1
ATOM 564 C CA . ASP A 1 71 ? -8.038 5.603 -5.848 1.00 71.50 71 ASP A CA 1
ATOM 565 C C . ASP A 1 71 ? -8.772 4.284 -6.100 1.00 71.50 71 ASP A C 1
ATOM 567 O O . ASP A 1 71 ? -9.263 4.032 -7.208 1.00 71.50 71 ASP A O 1
ATOM 571 N N . GLU A 1 72 ? -8.820 3.428 -5.083 1.00 72.00 72 GLU A N 1
ATOM 572 C CA . GLU A 1 72 ? -9.540 2.165 -5.155 1.00 72.00 72 GLU A CA 1
ATOM 573 C C . GLU A 1 72 ? -11.033 2.429 -4.966 1.00 72.00 72 GLU A C 1
ATOM 575 O O . GLU A 1 72 ? -11.486 2.825 -3.894 1.00 72.00 72 GLU A O 1
ATOM 580 N N . SER A 1 73 ? -11.808 2.203 -6.025 1.00 71.81 73 SER A N 1
ATOM 581 C CA . SER A 1 73 ? -13.265 2.307 -5.952 1.00 71.81 73 SER A CA 1
ATOM 582 C C . SER A 1 73 ? -13.919 1.039 -5.402 1.00 71.81 73 SER A C 1
ATOM 584 O O . SER A 1 73 ? -15.063 1.099 -4.960 1.00 71.81 73 SER A O 1
ATOM 586 N N . ASP A 1 74 ? -13.232 -0.108 -5.424 1.00 79.75 74 ASP A N 1
ATOM 587 C CA . ASP A 1 74 ? -13.728 -1.347 -4.830 1.00 79.75 74 ASP A CA 1
ATOM 588 C C . ASP A 1 74 ? -13.282 -1.494 -3.368 1.00 79.75 74 ASP A C 1
ATOM 590 O O . ASP A 1 74 ? -12.237 -2.050 -3.030 1.00 79.75 74 ASP A O 1
ATOM 594 N N . LEU A 1 75 ? -14.151 -1.051 -2.463 1.00 83.88 75 LEU A N 1
ATOM 595 C CA . LEU A 1 75 ? -13.929 -1.149 -1.020 1.00 83.88 75 LEU A CA 1
ATOM 596 C C . LEU A 1 75 ? -14.240 -2.545 -0.442 1.00 83.88 75 LEU A C 1
ATOM 598 O O . LEU A 1 75 ? -14.302 -2.705 0.781 1.00 83.88 75 LEU A O 1
ATOM 602 N N . THR A 1 76 ? -14.431 -3.577 -1.276 1.00 85.31 76 THR A N 1
ATOM 603 C CA . THR A 1 76 ? -14.681 -4.956 -0.812 1.00 85.31 76 THR A CA 1
ATOM 604 C C . THR A 1 76 ? -13.512 -5.488 0.013 1.00 85.31 76 THR A C 1
ATOM 606 O O . THR A 1 76 ? -13.733 -6.046 1.090 1.00 85.31 76 THR A O 1
ATOM 609 N N . VAL A 1 77 ? -12.275 -5.243 -0.436 1.00 84.94 77 VAL A N 1
ATOM 610 C CA . VAL A 1 77 ? -11.055 -5.648 0.285 1.00 84.94 77 VAL A CA 1
ATOM 611 C C . VAL A 1 77 ? -11.000 -5.009 1.673 1.00 84.94 77 VAL A C 1
ATOM 613 O O . VAL A 1 77 ? -10.654 -5.666 2.658 1.00 84.94 77 VAL A O 1
ATOM 616 N N . GLU A 1 78 ? -11.386 -3.738 1.778 1.00 86.75 78 GLU A N 1
ATOM 617 C CA . GLU A 1 78 ? -11.397 -3.022 3.052 1.00 86.75 78 GLU A CA 1
ATOM 618 C C . GLU A 1 78 ? -12.493 -3.554 3.983 1.00 86.75 78 GLU A C 1
ATOM 620 O O . GLU A 1 78 ? -12.258 -3.787 5.171 1.00 86.75 78 GLU A O 1
ATOM 625 N N . MET A 1 79 ? -13.675 -3.863 3.443 1.00 93.06 79 MET A N 1
ATOM 626 C CA . MET A 1 79 ? -14.736 -4.493 4.223 1.00 93.06 79 MET A CA 1
ATOM 627 C C . MET A 1 79 ? -14.326 -5.881 4.745 1.00 93.06 79 MET A C 1
ATOM 629 O O . MET A 1 79 ? -14.642 -6.227 5.886 1.00 93.06 79 MET A O 1
ATOM 633 N N . ASP A 1 80 ? -13.589 -6.672 3.962 1.00 92.44 80 ASP A N 1
ATOM 634 C CA . ASP A 1 80 ? -13.069 -7.970 4.406 1.00 92.44 80 ASP A CA 1
ATOM 635 C C . ASP A 1 80 ? -12.044 -7.834 5.534 1.00 92.44 80 ASP A C 1
ATOM 637 O O . ASP A 1 80 ? -12.103 -8.584 6.515 1.00 92.44 80 ASP A O 1
ATOM 641 N N . ARG A 1 81 ? -11.171 -6.821 5.475 1.00 91.12 81 ARG A N 1
ATOM 642 C CA . ARG A 1 81 ? -10.269 -6.482 6.589 1.00 91.12 81 ARG A CA 1
ATOM 643 C C . ARG A 1 81 ? -11.044 -6.122 7.851 1.00 91.12 81 ARG A C 1
ATOM 645 O O . ARG A 1 81 ? -10.729 -6.637 8.924 1.00 91.12 81 ARG A O 1
ATOM 652 N N . ILE A 1 82 ? -12.089 -5.304 7.730 1.00 93.69 82 ILE A N 1
ATOM 653 C CA . ILE A 1 82 ? -12.953 -4.924 8.856 1.00 93.69 82 ILE A CA 1
ATOM 654 C C . ILE A 1 82 ? -13.613 -6.162 9.482 1.00 93.69 82 ILE A C 1
ATOM 656 O O . ILE A 1 82 ? -13.636 -6.295 10.707 1.00 93.69 82 ILE A O 1
ATOM 660 N N . ARG A 1 83 ? -14.109 -7.102 8.664 1.00 94.81 83 ARG A N 1
ATOM 661 C CA . ARG A 1 83 ? -14.665 -8.378 9.153 1.00 94.81 83 ARG A CA 1
ATOM 662 C C . ARG A 1 83 ? -13.611 -9.210 9.885 1.00 94.81 83 ARG A C 1
ATOM 664 O O . ARG A 1 83 ? -13.911 -9.770 10.938 1.00 94.81 83 ARG A O 1
ATOM 671 N N . GLY A 1 84 ? -12.389 -9.262 9.356 1.00 94.75 84 GLY A N 1
ATOM 672 C CA . GLY A 1 84 ? -11.264 -9.979 9.960 1.00 94.75 84 GLY A CA 1
ATOM 673 C C . GLY A 1 84 ? -10.759 -9.366 11.270 1.00 94.75 84 GLY A C 1
ATOM 674 O O . GLY A 1 84 ? -10.231 -10.082 12.116 1.00 94.75 84 GLY A O 1
ATOM 675 N N . TYR A 1 85 ? -10.958 -8.061 11.474 1.00 94.31 85 TYR A N 1
ATOM 676 C CA . TYR A 1 85 ? -10.509 -7.346 12.672 1.00 94.31 85 TYR A CA 1
ATOM 677 C C . TYR A 1 85 ? -11.426 -7.537 13.892 1.00 94.31 85 TYR A C 1
ATOM 679 O O . TYR A 1 85 ? -11.081 -7.153 15.012 1.00 94.31 85 TYR A O 1
ATOM 687 N N . VAL A 1 86 ? -12.610 -8.131 13.708 1.00 95.81 86 VAL A N 1
ATOM 688 C CA . VAL A 1 86 ? -13.554 -8.347 14.808 1.00 95.81 86 VAL A CA 1
ATOM 689 C C . VAL A 1 86 ? -12.943 -9.273 15.856 1.00 95.81 86 VAL A C 1
ATOM 691 O O . VAL A 1 86 ? -12.664 -10.448 15.597 1.00 95.81 86 VAL A O 1
ATOM 694 N N . SER A 1 87 ? -12.803 -8.749 17.076 1.00 95.94 87 SER A N 1
ATOM 695 C CA . SER A 1 87 ? -12.255 -9.504 18.200 1.00 95.94 87 SER A CA 1
ATOM 696 C C . SER A 1 87 ? -13.081 -10.767 18.484 1.00 95.94 87 SER A C 1
ATOM 698 O O . SER A 1 87 ? -14.311 -10.726 18.381 1.00 95.94 87 SER A O 1
ATOM 700 N N . PRO A 1 88 ? -12.452 -11.879 18.914 1.00 95.94 88 PRO A N 1
ATOM 701 C CA . PRO A 1 88 ? -13.162 -13.139 19.149 1.00 95.94 88 PRO A CA 1
ATOM 702 C C . PRO A 1 88 ? -14.378 -13.008 20.079 1.00 95.94 88 PRO A C 1
ATOM 704 O O . PRO A 1 88 ? -15.413 -13.617 19.835 1.00 95.94 88 PRO A O 1
ATOM 707 N N . ALA A 1 89 ? -14.290 -12.161 21.110 1.00 96.44 89 ALA A N 1
ATOM 708 C CA . ALA A 1 89 ? -15.372 -11.946 22.073 1.00 96.44 89 ALA A CA 1
ATO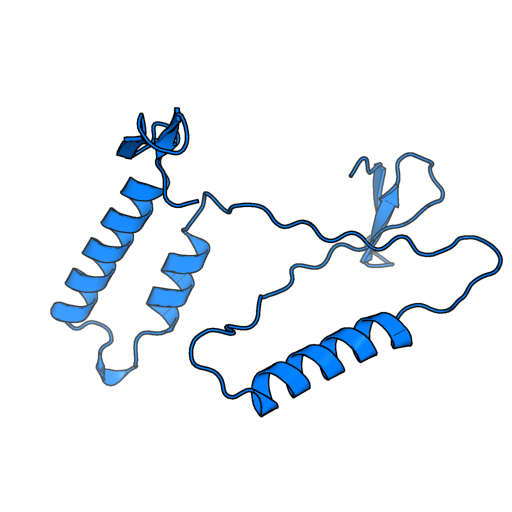M 709 C C . ALA A 1 89 ? -16.588 -11.192 21.496 1.00 96.44 89 ALA A C 1
ATOM 711 O O . ALA A 1 89 ? -17.680 -11.278 22.053 1.00 96.44 89 ALA A O 1
ATOM 712 N N . ALA A 1 90 ? -16.410 -10.444 20.405 1.00 95.56 90 ALA A N 1
ATOM 713 C CA . ALA A 1 90 ? -17.474 -9.679 19.755 1.00 95.56 90 ALA A CA 1
ATOM 714 C C . ALA A 1 90 ? -18.077 -10.405 18.537 1.00 95.56 90 ALA A C 1
ATOM 716 O O . ALA A 1 90 ? -19.122 -9.995 18.021 1.00 95.56 90 ALA A O 1
ATOM 717 N N . GLN A 1 91 ? -17.449 -11.488 18.071 1.00 95.25 91 GLN A N 1
ATOM 718 C CA . GLN A 1 91 ? -17.914 -12.241 16.910 1.00 95.25 91 GLN A CA 1
ATOM 719 C C . GLN A 1 91 ? -19.324 -12.798 17.130 1.00 95.25 91 GLN A C 1
ATOM 721 O O . GLN A 1 91 ? -19.672 -13.307 18.192 1.00 95.25 91 GLN A O 1
ATOM 726 N N . GLY A 1 92 ? -20.171 -12.676 16.105 1.00 94.00 92 GLY A N 1
ATOM 727 C CA . GLY A 1 92 ? -21.532 -13.211 16.146 1.00 94.00 92 GLY A CA 1
ATOM 728 C C . GLY A 1 92 ? -22.480 -12.511 17.128 1.00 94.00 92 GLY A C 1
ATOM 729 O O . GLY A 1 92 ? -23.600 -12.988 17.321 1.00 94.00 92 GLY A O 1
ATOM 730 N N . THR A 1 93 ? -22.109 -11.377 17.727 1.00 97.62 93 THR A N 1
ATOM 731 C CA . THR A 1 93 ? -23.065 -10.583 18.511 1.00 97.62 93 THR A CA 1
ATOM 732 C C . THR A 1 93 ? -24.064 -9.869 17.596 1.00 97.62 93 THR A C 1
ATOM 734 O O . THR A 1 93 ? -23.795 -9.608 16.418 1.00 97.62 93 THR A O 1
ATOM 737 N N . ALA A 1 94 ? -25.247 -9.541 18.127 1.00 97.81 94 ALA A N 1
ATOM 738 C CA . ALA A 1 94 ? -26.244 -8.772 17.379 1.00 97.81 94 ALA A CA 1
ATOM 739 C C . ALA A 1 94 ? -25.714 -7.384 16.990 1.00 97.81 94 ALA A C 1
ATOM 741 O O . ALA A 1 94 ? -25.918 -6.950 15.858 1.00 97.81 94 ALA A O 1
ATOM 742 N N . PHE A 1 95 ? -24.979 -6.741 17.901 1.00 96.94 95 PHE A N 1
ATOM 743 C CA . PHE A 1 95 ? -24.343 -5.452 17.654 1.00 96.94 95 PHE A CA 1
ATOM 744 C C . PHE A 1 95 ? -23.327 -5.533 16.512 1.00 96.94 95 PHE A C 1
ATOM 746 O O . PHE A 1 95 ? -23.434 -4.776 15.555 1.00 96.94 95 PHE A O 1
ATOM 753 N N . THR A 1 96 ? -22.397 -6.490 16.557 1.00 97.69 96 THR A N 1
ATOM 754 C CA . THR A 1 96 ? -21.380 -6.650 15.510 1.00 97.69 96 THR A CA 1
ATOM 755 C C . THR A 1 96 ? -22.002 -6.928 14.148 1.00 97.69 96 THR A C 1
ATOM 757 O O . THR A 1 96 ? -21.580 -6.330 13.165 1.00 97.69 96 THR A O 1
ATOM 760 N N . ARG A 1 97 ? -23.036 -7.778 14.066 1.00 97.44 97 ARG A N 1
ATOM 761 C CA . ARG A 1 97 ? -23.748 -8.005 12.797 1.00 97.44 97 ARG A CA 1
ATOM 762 C C . ARG A 1 97 ? -24.387 -6.728 12.253 1.00 97.44 97 ARG A C 1
ATOM 764 O O . ARG A 1 97 ? -24.257 -6.459 11.064 1.00 97.44 97 ARG A O 1
ATOM 771 N N . ALA A 1 98 ? -25.067 -5.964 13.108 1.00 97.81 98 ALA A N 1
ATOM 772 C CA . ALA A 1 98 ? -25.710 -4.718 12.703 1.00 97.81 98 ALA A CA 1
ATOM 773 C C . ALA A 1 98 ? -24.677 -3.681 12.243 1.00 97.81 98 ALA A C 1
ATOM 775 O O . ALA A 1 98 ? -24.830 -3.092 11.179 1.00 97.81 98 ALA A O 1
ATOM 776 N N . TRP A 1 99 ? -23.595 -3.515 13.005 1.00 97.19 99 TRP A N 1
ATOM 777 C CA . TRP A 1 99 ? -22.524 -2.580 12.680 1.00 97.19 99 TRP A CA 1
ATOM 778 C C . TRP A 1 99 ? -21.823 -2.945 11.366 1.00 97.19 99 TRP A C 1
ATOM 780 O O . TRP A 1 99 ? -21.701 -2.093 10.494 1.00 97.19 99 TRP A O 1
ATOM 790 N N . LEU A 1 100 ? -21.443 -4.215 11.170 1.00 97.19 100 LEU A N 1
ATOM 791 C CA . LEU A 1 100 ? -20.839 -4.670 9.911 1.00 97.19 100 LEU A CA 1
ATOM 792 C C . LEU A 1 100 ? -21.780 -4.458 8.717 1.00 97.19 100 LEU A C 1
ATOM 794 O O . LEU A 1 100 ? -21.321 -4.046 7.656 1.00 97.19 100 LEU A O 1
ATOM 798 N N . GLY A 1 101 ? -23.081 -4.716 8.891 1.00 97.19 101 GLY A N 1
ATOM 799 C CA . GLY A 1 101 ? -24.081 -4.506 7.844 1.00 97.19 101 GLY A CA 1
ATOM 800 C C . GLY A 1 101 ? -24.236 -3.035 7.450 1.00 97.19 101 GLY A C 1
ATOM 801 O O . GLY A 1 101 ? -24.276 -2.721 6.261 1.00 97.19 101 GLY A O 1
ATOM 802 N N . GLU A 1 102 ? -24.279 -2.124 8.425 1.00 97.12 102 GLU A N 1
ATOM 803 C CA . GLU A 1 102 ? -24.352 -0.684 8.152 1.00 97.12 102 GLU A CA 1
ATOM 804 C C . GLU A 1 102 ? -23.064 -0.144 7.529 1.00 97.12 102 GLU A C 1
ATOM 806 O O . GLU A 1 102 ? -23.131 0.629 6.573 1.00 97.12 102 GLU A O 1
ATOM 811 N N . THR A 1 103 ? -21.899 -0.590 8.003 1.00 95.75 103 THR A N 1
ATOM 812 C CA . THR A 1 103 ? -20.609 -0.224 7.410 1.00 95.75 103 THR A CA 1
ATOM 813 C C . THR A 1 103 ? -20.521 -0.700 5.963 1.00 95.75 103 THR A C 1
ATOM 815 O O . THR A 1 103 ? -20.223 0.093 5.077 1.00 95.75 103 THR A O 1
ATOM 818 N N . GLU A 1 104 ? -20.872 -1.956 5.679 1.00 95.19 104 GLU A N 1
ATOM 819 C CA . GLU A 1 104 ? -20.886 -2.478 4.309 1.00 95.19 104 GLU A CA 1
ATOM 820 C C . GLU A 1 104 ? -21.849 -1.693 3.409 1.00 95.19 104 GLU A C 1
ATOM 822 O O . GLU A 1 104 ? -21.516 -1.355 2.270 1.00 95.19 104 GLU A O 1
ATOM 827 N N . ARG A 1 105 ? -23.047 -1.373 3.914 1.00 94.00 105 ARG A N 1
ATOM 828 C CA . ARG A 1 105 ? -24.025 -0.557 3.187 1.00 94.00 105 ARG A CA 1
ATOM 829 C C . ARG A 1 105 ? -23.463 0.828 2.873 1.00 94.00 105 ARG A C 1
ATOM 831 O O . ARG A 1 105 ? -23.648 1.302 1.755 1.00 94.00 105 ARG A O 1
ATOM 838 N N . HIS A 1 106 ? -22.787 1.456 3.831 1.00 91.94 106 HIS A N 1
ATOM 839 C CA . HIS A 1 106 ? -22.152 2.756 3.649 1.00 91.94 106 HIS A CA 1
ATOM 840 C C . HIS A 1 106 ? -21.037 2.702 2.597 1.00 91.94 106 HIS A C 1
ATOM 842 O O . HIS A 1 106 ? -21.077 3.482 1.646 1.00 91.94 106 HIS A O 1
ATOM 848 N N . LEU A 1 107 ? -20.113 1.739 2.698 1.00 90.88 107 LEU A N 1
ATOM 849 C CA . LEU A 1 107 ? -19.022 1.561 1.732 1.00 90.88 107 LEU A CA 1
ATOM 850 C C . LEU A 1 107 ? -19.563 1.359 0.307 1.00 90.88 107 LEU A C 1
ATOM 852 O O . LEU A 1 107 ? -19.116 2.015 -0.632 1.00 90.88 107 LEU A O 1
ATOM 856 N N . LYS A 1 108 ? -20.619 0.551 0.143 1.00 89.38 108 LYS A N 1
ATOM 857 C CA . LYS A 1 108 ? -21.311 0.374 -1.148 1.00 89.38 108 LYS A CA 1
ATOM 858 C C . LYS A 1 108 ? -21.988 1.638 -1.671 1.00 89.38 108 LYS A C 1
ATOM 860 O O . LYS A 1 108 ? -22.225 1.737 -2.869 1.00 89.38 108 LYS A O 1
ATOM 865 N N . GLN A 1 109 ? -22.388 2.565 -0.804 1.00 89.25 109 GLN A N 1
ATOM 866 C CA . GLN A 1 109 ? -23.000 3.826 -1.226 1.00 89.25 109 GLN A CA 1
ATOM 867 C C . GLN A 1 109 ? -21.951 4.829 -1.695 1.00 89.25 109 GLN A C 1
ATOM 869 O O . GLN A 1 109 ? -22.160 5.470 -2.720 1.00 89.25 109 GLN A O 1
ATOM 874 N N . ILE A 1 110 ? -20.828 4.935 -0.984 1.00 88.88 110 ILE A N 1
ATOM 875 C CA . ILE A 1 110 ? -19.754 5.870 -1.339 1.00 88.88 110 ILE A CA 1
ATOM 876 C C . ILE A 1 110 ? -18.934 5.403 -2.548 1.00 88.88 110 ILE A C 1
ATOM 878 O O . ILE A 1 110 ? -18.349 6.242 -3.214 1.00 88.88 110 ILE A O 1
ATOM 882 N N . SER A 1 111 ? -18.946 4.108 -2.876 1.00 87.31 111 SER A N 1
ATOM 883 C CA . SER A 1 111 ? -18.195 3.522 -4.006 1.00 87.31 111 SER A CA 1
ATOM 884 C C . SER A 1 111 ? -18.914 3.604 -5.364 1.00 87.31 111 SER A C 1
ATOM 886 O O . SER A 1 111 ? -18.454 3.058 -6.365 1.00 87.31 111 SER A O 1
ATOM 888 N N . ARG A 1 112 ? -20.096 4.223 -5.415 1.00 87.12 112 ARG A N 1
ATOM 889 C CA . ARG A 1 112 ? -20.948 4.236 -6.611 1.00 87.12 112 ARG A CA 1
ATOM 890 C C . ARG A 1 112 ? -20.345 5.083 -7.740 1.00 87.12 112 ARG A C 1
ATOM 892 O O . ARG A 1 112 ? -19.926 6.209 -7.468 1.00 87.12 112 ARG A O 1
ATOM 899 N N . PRO A 1 113 ? -20.340 4.607 -9.003 1.00 83.00 113 PRO A N 1
ATOM 900 C CA . PRO A 1 113 ? -19.851 5.388 -10.142 1.00 83.00 113 PRO A CA 1
ATOM 901 C C . PRO A 1 113 ? -20.564 6.731 -10.319 1.00 83.00 113 PRO A C 1
ATOM 903 O O . PRO A 1 113 ? -19.931 7.705 -10.705 1.00 83.00 113 PRO A O 1
ATOM 906 N N . GLU A 1 114 ? -21.861 6.782 -10.016 1.00 86.31 114 GLU A N 1
ATOM 907 C CA . GLU A 1 114 ? -22.693 7.986 -10.083 1.00 86.31 114 GLU A CA 1
ATOM 908 C C . GLU A 1 114 ? -22.415 9.014 -8.972 1.00 86.31 114 GLU A C 1
ATOM 910 O O . GLU A 1 114 ? -22.970 10.111 -9.002 1.00 86.31 114 GLU A O 1
ATOM 915 N N . GLY A 1 115 ? -21.584 8.668 -7.984 1.00 84.44 115 GLY A N 1
ATOM 916 C CA . GLY A 1 115 ? -21.362 9.490 -6.801 1.00 84.44 115 GLY A CA 1
ATOM 917 C C . GLY A 1 115 ? -22.581 9.583 -5.877 1.00 84.44 115 GLY A C 1
ATOM 918 O O . GLY A 1 115 ? -23.665 9.060 -6.135 1.00 84.44 115 GLY A O 1
ATOM 919 N N . LEU A 1 116 ? -22.388 10.231 -4.733 1.00 86.50 116 LEU A N 1
ATOM 920 C CA . LEU A 1 116 ? -23.424 10.452 -3.719 1.00 86.50 116 LEU A CA 1
ATOM 921 C C . LEU A 1 116 ? -24.099 11.815 -3.873 1.00 86.50 116 LEU A C 1
ATOM 923 O O . LEU A 1 116 ? -25.294 11.954 -3.614 1.00 86.50 116 LEU A O 1
ATOM 927 N N . PHE A 1 117 ? -23.332 12.821 -4.280 1.00 88.19 117 PHE A N 1
ATOM 928 C CA . PHE A 1 117 ? -23.809 14.160 -4.597 1.00 88.19 117 PHE A CA 1
ATOM 929 C C . PHE A 1 117 ? -22.795 14.858 -5.500 1.00 88.19 117 PHE A C 1
ATOM 931 O O . PHE A 1 117 ? -21.626 14.489 -5.530 1.00 88.19 117 PHE A O 1
ATOM 938 N N . LYS A 1 118 ? -23.225 15.908 -6.198 1.00 86.31 118 LYS A N 1
ATOM 939 C CA . LYS A 1 118 ? -22.329 16.732 -7.007 1.00 86.31 118 LYS A CA 1
ATOM 940 C C . LYS A 1 118 ? -21.727 17.856 -6.172 1.00 86.31 118 LYS A C 1
ATOM 942 O O . LYS A 1 118 ? -22.467 18.705 -5.665 1.00 86.31 118 LYS A O 1
ATOM 947 N N . ASP A 1 119 ? -20.404 17.885 -6.046 1.00 85.38 119 ASP A N 1
ATOM 948 C CA . ASP A 1 119 ? -19.708 18.984 -5.383 1.00 85.38 119 ASP A CA 1
ATOM 949 C C . ASP A 1 119 ? -19.511 20.141 -6.369 1.00 85.38 119 ASP A C 1
ATOM 951 O O . ASP A 1 119 ? -18.560 20.189 -7.143 1.00 85.38 119 ASP A O 1
ATOM 955 N N . ASN A 1 120 ? -20.436 21.097 -6.340 1.00 86.44 120 ASN A N 1
ATOM 956 C CA . ASN A 1 120 ? -20.385 22.271 -7.211 1.00 86.44 120 ASN A CA 1
ATOM 957 C C . ASN A 1 120 ? -19.497 23.406 -6.667 1.00 86.44 120 ASN A C 1
ATOM 959 O O . ASN A 1 120 ? -19.413 24.449 -7.311 1.00 86.44 120 ASN A O 1
ATOM 963 N N . VAL A 1 121 ? -18.901 23.256 -5.477 1.00 83.75 121 VAL A N 1
ATOM 964 C CA . VAL A 1 121 ? -18.211 24.354 -4.780 1.00 83.75 121 VAL A CA 1
ATOM 965 C C . VAL A 1 121 ? -16.696 24.220 -4.876 1.00 83.75 121 VAL A C 1
ATOM 967 O O . VAL A 1 121 ? -16.028 25.232 -5.081 1.00 83.75 121 VAL A O 1
ATOM 970 N N . VAL A 1 122 ? -16.153 23.007 -4.735 1.00 84.44 122 VAL A N 1
ATOM 971 C CA . VAL A 1 122 ? -14.696 22.798 -4.699 1.00 84.44 122 VAL A CA 1
ATOM 972 C C . VAL A 1 122 ? -14.198 22.086 -5.953 1.00 84.44 122 VAL A C 1
ATOM 974 O O . VAL A 1 122 ? -13.329 22.609 -6.647 1.00 84.44 122 VAL A O 1
ATOM 977 N N . THR A 1 123 ? -14.736 20.905 -6.253 1.00 79.62 123 THR A N 1
ATOM 978 C CA . THR A 1 123 ? -14.154 20.003 -7.262 1.00 79.62 123 THR A CA 1
ATOM 979 C C . THR A 1 123 ? -14.876 20.018 -8.611 1.00 79.62 123 THR A C 1
ATOM 981 O O . THR A 1 123 ? -14.258 19.749 -9.639 1.00 79.62 123 THR A O 1
ATOM 984 N N . GLY A 1 124 ? -16.171 20.346 -8.642 1.00 81.88 124 GLY A N 1
ATOM 985 C CA . GLY A 1 124 ? -16.993 20.325 -9.857 1.00 81.88 124 GLY A CA 1
ATOM 986 C C . GLY A 1 124 ? -17.344 18.919 -10.360 1.00 81.88 124 GLY A C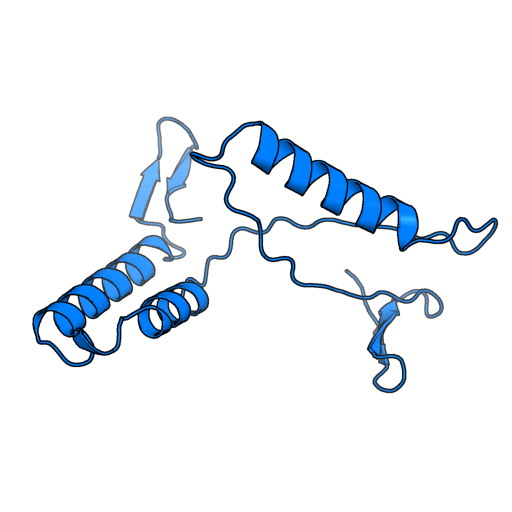 1
ATOM 987 O O . GLY A 1 124 ? -17.955 18.799 -11.427 1.00 81.88 124 GLY A O 1
ATOM 988 N N . VAL A 1 125 ? -16.978 17.871 -9.614 1.00 82.88 125 VAL A N 1
ATOM 989 C CA . VAL A 1 125 ? -17.209 16.462 -9.963 1.00 82.88 125 VAL A CA 1
ATOM 990 C C . VAL A 1 125 ? -18.251 15.823 -9.044 1.00 82.88 125 VAL A C 1
ATOM 992 O O . VAL A 1 125 ? -18.627 16.378 -8.006 1.00 82.88 125 VAL A O 1
ATOM 995 N N . ASP A 1 126 ? -18.744 14.653 -9.443 1.00 84.44 126 ASP A N 1
ATOM 996 C CA . ASP A 1 126 ? -19.593 13.837 -8.581 1.00 84.44 126 ASP A CA 1
ATOM 997 C C . ASP A 1 126 ? -18.737 13.263 -7.446 1.00 84.44 126 ASP A C 1
ATOM 999 O O . ASP A 1 126 ? -17.752 12.558 -7.675 1.00 84.44 126 ASP A O 1
ATOM 1003 N N . TRP A 1 127 ? -19.083 13.615 -6.208 1.00 85.12 127 TRP A N 1
ATOM 1004 C CA . TRP A 1 127 ? -18.359 13.176 -5.026 1.00 85.12 127 TRP A CA 1
ATOM 1005 C C . TRP A 1 127 ? -18.647 11.704 -4.754 1.00 85.12 127 TRP A C 1
ATOM 1007 O O . TRP A 1 127 ? -19.802 11.276 -4.682 1.00 85.12 127 TRP A O 1
ATOM 1017 N N . ARG A 1 128 ? -17.581 10.946 -4.531 1.00 83.06 128 ARG A N 1
ATOM 1018 C CA . ARG A 1 128 ? -17.590 9.549 -4.100 1.00 83.06 128 ARG A CA 1
ATOM 1019 C C . ARG A 1 128 ? -16.435 9.322 -3.127 1.00 83.06 128 ARG A C 1
ATOM 1021 O O . ARG A 1 128 ? -15.529 10.147 -3.051 1.00 83.06 128 ARG A O 1
ATOM 1028 N N . GLY A 1 129 ? -16.492 8.226 -2.376 1.00 74.00 129 GLY A N 1
ATOM 1029 C CA . GLY A 1 129 ? -15.414 7.792 -1.489 1.00 74.00 129 GLY A CA 1
ATOM 1030 C C . GLY A 1 129 ? -14.278 7.189 -2.305 1.00 74.00 129 GLY A C 1
ATOM 1031 O O . GLY A 1 129 ? -14.202 5.969 -2.409 1.00 74.00 129 GLY A O 1
ATOM 1032 N N . GLN A 1 130 ? -13.490 8.061 -2.928 1.00 65.50 130 GLN A N 1
ATOM 1033 C CA . GLN A 1 130 ? -12.216 7.770 -3.579 1.00 65.50 130 GLN A CA 1
ATOM 1034 C C . GLN A 1 130 ? -11.067 8.246 -2.700 1.00 65.50 130 GLN A C 1
ATOM 1036 O O . GLN A 1 130 ? -11.239 9.312 -2.060 1.00 65.50 130 GLN A O 1
#